Protein AF-A0A2E5XEP8-F1 (afdb_monomer)

Sequence (96 aa):
MGTTIREYGISESAARGHRFADAPQDLLNNGDILSLTQPDTIADIHRRFLDAGSDIIETNTFSATTLSQAEFFIEDPREQGGRKDPEFFQKILQNT

Solvent-accessible surface area (backbone atoms only — not comparable to full-atom values): 5961 Å² total; per-residue (Å²): 110,77,72,64,55,60,76,69,66,73,45,54,70,53,39,27,27,83,90,40,64,83,50,88,45,82,42,59,84,48,68,40,53,27,64,77,43,37,43,67,60,51,52,48,54,52,47,54,45,43,75,72,67,46,92,73,84,80,77,74,47,91,55,72,42,76,75,57,45,35,74,41,76,43,88,61,47,55,84,79,74,51,63,90,45,73,67,56,55,50,50,59,69,66,74,112

Secondary structure (DSSP, 8-state):
-HHHHHHT---HHHHHTTTTTT-SS--TT-GGGHHHH-HHHHHHHHHHHHHTT-S----S-TT-SHHHHHHHHS--GGGGT----HHHHHHHHH--

Radius of gyration: 15.66 Å; Cα contacts (8 Å, |Δi|>4): 80; chains: 1; bounding box: 34×26×41 Å

Nearest PDB structures (foldseek):
  4ccz-assembly1_A  TM=9.520E-01  e=2.891E-04  Homo sapiens

Structure (mmCIF, N/CA/C/O backbone):
data_AF-A0A2E5XEP8-F1
#
_entry.id   AF-A0A2E5XEP8-F1
#
loop_
_atom_site.group_PDB
_atom_site.id
_atom_site.type_symbol
_atom_site.label_atom_id
_atom_site.label_alt_id
_atom_site.label_comp_id
_atom_site.label_asym_id
_atom_site.label_entity_id
_atom_site.label_seq_id
_atom_site.pdbx_PDB_ins_code
_atom_site.Cartn_x
_atom_site.Cartn_y
_atom_site.Cartn_z
_atom_site.occupancy
_atom_site.B_iso_or_equiv
_atom_site.auth_seq_id
_atom_site.auth_comp_id
_atom_site.auth_asym_id
_atom_site.auth_atom_id
_atom_site.pdbx_PDB_model_num
ATOM 1 N N . MET A 1 1 ? 1.172 3.311 10.628 1.00 82.88 1 MET A N 1
ATOM 2 C CA . MET A 1 1 ? 0.745 2.216 9.726 1.00 82.88 1 MET A CA 1
ATOM 3 C C . MET A 1 1 ? 1.829 1.157 9.508 1.00 82.88 1 MET A C 1
ATOM 5 O O . MET A 1 1 ? 1.622 0.024 9.913 1.00 82.88 1 MET A O 1
ATOM 9 N N . GLY A 1 2 ? 2.982 1.494 8.909 1.00 83.19 2 GLY A N 1
ATOM 10 C CA . GLY A 1 2 ? 3.956 0.497 8.426 1.00 83.19 2 GLY A CA 1
ATOM 11 C C . GLY A 1 2 ? 4.533 -0.476 9.468 1.00 83.19 2 GLY A C 1
ATOM 12 O O . GLY A 1 2 ? 4.707 -1.650 9.163 1.00 83.19 2 GLY A O 1
ATOM 13 N N . THR A 1 3 ? 4.794 -0.035 10.702 1.00 88.56 3 THR A N 1
ATOM 14 C CA . THR A 1 3 ? 5.237 -0.930 11.790 1.00 88.56 3 THR A CA 1
ATOM 15 C C . THR A 1 3 ? 4.145 -1.920 12.186 1.00 88.56 3 THR A C 1
ATOM 17 O O . THR A 1 3 ? 4.411 -3.111 12.283 1.00 88.56 3 THR A O 1
ATOM 20 N N . THR A 1 4 ? 2.908 -1.441 12.323 1.00 91.81 4 THR A N 1
ATOM 21 C CA . THR A 1 4 ? 1.737 -2.254 12.670 1.00 91.81 4 THR A CA 1
ATOM 22 C C . THR A 1 4 ? 1.413 -3.287 11.590 1.00 91.81 4 THR A C 1
ATOM 24 O O . THR A 1 4 ? 1.072 -4.411 11.925 1.00 91.81 4 THR A O 1
ATOM 27 N N . ILE A 1 5 ? 1.580 -2.959 10.299 1.00 93.88 5 ILE A N 1
ATOM 28 C CA . ILE A 1 5 ? 1.387 -3.918 9.191 1.00 93.88 5 ILE A CA 1
ATOM 29 C C . ILE A 1 5 ? 2.278 -5.159 9.365 1.00 93.88 5 ILE A C 1
ATOM 31 O O . ILE A 1 5 ? 1.825 -6.278 9.127 1.00 93.88 5 ILE A O 1
ATOM 35 N N . ARG A 1 6 ? 3.526 -4.991 9.827 1.00 92.12 6 ARG A N 1
ATOM 36 C CA . ARG A 1 6 ? 4.466 -6.113 10.007 1.00 92.12 6 ARG A CA 1
ATOM 37 C C . ARG A 1 6 ? 4.017 -7.107 11.078 1.00 92.12 6 ARG A C 1
ATOM 39 O O . ARG A 1 6 ? 4.370 -8.278 10.989 1.00 92.12 6 ARG A O 1
ATOM 46 N N . GLU A 1 7 ? 3.222 -6.667 12.053 1.00 95.38 7 GLU A N 1
ATOM 47 C CA . GLU A 1 7 ? 2.690 -7.531 13.116 1.00 95.38 7 GLU A CA 1
ATOM 48 C C . GLU A 1 7 ? 1.697 -8.576 12.581 1.00 95.38 7 GLU A C 1
ATOM 50 O O . GLU A 1 7 ? 1.539 -9.627 13.194 1.00 95.38 7 GLU A O 1
ATOM 55 N N . TYR A 1 8 ? 1.068 -8.331 11.424 1.00 95.56 8 TYR A N 1
ATOM 56 C CA . TYR A 1 8 ? 0.109 -9.262 10.814 1.00 95.56 8 TYR A CA 1
ATOM 57 C C . TYR A 1 8 ? 0.769 -10.436 10.086 1.00 95.56 8 TYR A C 1
ATOM 59 O O . TYR A 1 8 ? 0.066 -11.349 9.663 1.00 95.56 8 TYR A O 1
ATOM 67 N N . GLY A 1 9 ? 2.098 -10.426 9.915 1.00 95.75 9 GLY A N 1
ATOM 68 C CA . GLY A 1 9 ? 2.822 -11.538 9.293 1.00 95.75 9 GLY A CA 1
ATOM 69 C C . GLY A 1 9 ? 2.333 -11.880 7.881 1.00 95.75 9 GLY A C 1
ATOM 70 O O . GLY A 1 9 ? 2.304 -13.052 7.511 1.00 95.75 9 GLY A O 1
ATOM 71 N N . ILE A 1 10 ? 1.913 -10.868 7.113 1.00 96.69 10 ILE A N 1
ATOM 72 C CA . ILE A 1 10 ? 1.403 -11.036 5.747 1.00 96.69 10 ILE A CA 1
ATOM 73 C C . ILE A 1 10 ? 2.480 -11.7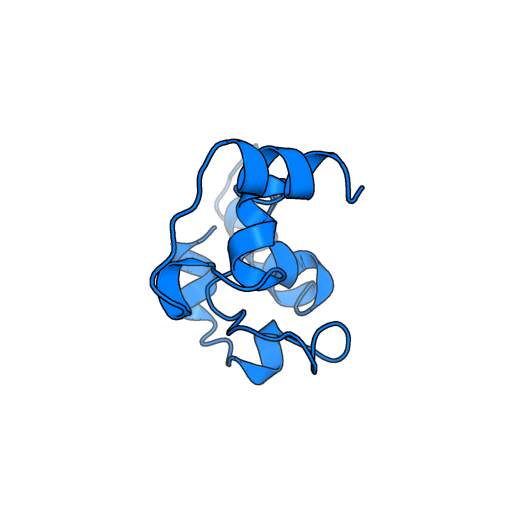28 4.903 1.00 96.69 10 ILE A C 1
ATOM 75 O O . ILE A 1 10 ? 3.640 -11.324 4.910 1.00 96.69 10 ILE A O 1
ATOM 79 N N . SER A 1 11 ? 2.107 -12.792 4.193 1.00 97.38 11 SER A N 1
ATOM 80 C CA . SER A 1 11 ? 3.005 -13.470 3.256 1.00 97.38 11 SER A CA 1
ATOM 81 C C . SER A 1 11 ? 3.056 -12.738 1.915 1.00 97.38 11 SER A C 1
ATOM 83 O O . SER A 1 11 ? 2.125 -12.025 1.551 1.00 97.38 11 SER A O 1
ATOM 85 N N . GLU A 1 12 ? 4.098 -12.985 1.120 1.00 97.38 12 GLU A N 1
ATOM 86 C CA . GLU A 1 12 ? 4.196 -12.473 -0.257 1.00 97.38 12 GLU A CA 1
ATOM 87 C C . GLU A 1 12 ? 2.959 -12.834 -1.102 1.00 97.38 12 GLU A C 1
ATOM 89 O O . GLU A 1 12 ? 2.369 -11.980 -1.762 1.00 97.38 12 GLU A O 1
ATOM 94 N N . SER A 1 13 ? 2.495 -14.086 -1.022 1.00 97.38 13 SER A N 1
ATOM 95 C CA . SER A 1 13 ? 1.299 -14.535 -1.745 1.00 97.38 13 SER A CA 1
ATOM 96 C C . SER A 1 13 ? 0.028 -13.797 -1.311 1.00 97.38 13 SER A C 1
ATOM 98 O O . SER A 1 13 ? -0.813 -13.466 -2.146 1.00 97.38 13 SER A O 1
ATOM 100 N N . ALA A 1 14 ? -0.105 -13.506 -0.015 1.00 97.12 14 ALA A N 1
ATOM 101 C CA . ALA A 1 14 ? -1.223 -12.746 0.527 1.00 97.12 14 ALA A CA 1
ATOM 102 C C . ALA A 1 14 ? -1.145 -11.260 0.138 1.00 97.12 14 ALA A C 1
ATOM 104 O O . ALA A 1 14 ? -2.178 -10.668 -0.178 1.00 97.12 14 ALA A O 1
ATOM 105 N N . ALA A 1 15 ? 0.058 -10.676 0.117 1.00 97.25 15 ALA A N 1
ATOM 106 C CA . ALA A 1 15 ? 0.289 -9.299 -0.311 1.00 97.25 15 ALA A CA 1
ATOM 107 C C . ALA A 1 15 ? -0.073 -9.097 -1.789 1.00 97.25 15 ALA A C 1
ATOM 109 O O . ALA A 1 15 ? -0.767 -8.134 -2.114 1.00 97.25 15 ALA A O 1
ATOM 110 N N . ARG A 1 16 ? 0.309 -10.034 -2.670 1.00 97.50 16 ARG A N 1
ATOM 111 C CA . ARG A 1 16 ? -0.082 -10.041 -4.094 1.00 97.50 16 ARG A CA 1
ATOM 112 C C . ARG A 1 16 ? -1.589 -10.189 -4.292 1.00 97.50 16 ARG A C 1
ATOM 114 O O . ARG A 1 16 ? -2.176 -9.553 -5.173 1.00 97.50 16 ARG A O 1
ATOM 121 N N . GLY A 1 17 ? -2.217 -11.050 -3.488 1.00 96.62 17 GLY A N 1
ATOM 122 C CA . GLY A 1 17 ? -3.600 -11.468 -3.690 1.00 96.62 17 GLY A CA 1
ATOM 123 C C . GLY A 1 17 ? -3.830 -12.037 -5.097 1.00 96.62 17 GLY A C 1
ATOM 124 O O . GLY A 1 17 ? -2.896 -12.380 -5.820 1.00 96.62 17 GLY A O 1
ATOM 125 N N . HIS A 1 18 ? -5.092 -12.120 -5.520 1.00 96.62 18 HIS A N 1
ATOM 126 C CA . HIS A 1 18 ? -5.404 -12.554 -6.886 1.00 96.62 18 HIS A CA 1
ATOM 127 C C . HIS A 1 18 ? -5.044 -11.487 -7.932 1.00 96.62 18 HIS A C 1
ATOM 129 O O . HIS A 1 18 ? -4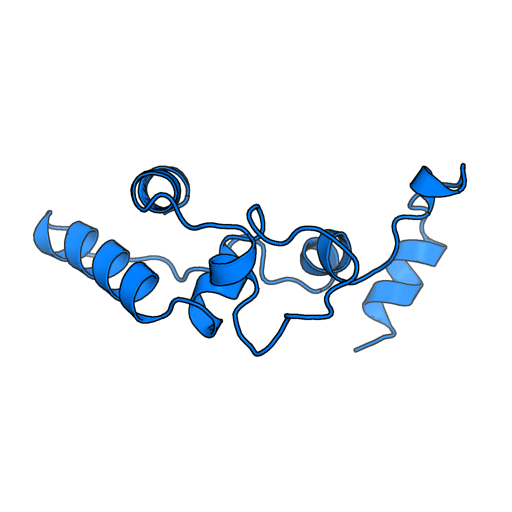.592 -11.808 -9.025 1.00 96.62 18 HIS A O 1
ATOM 135 N N . ARG A 1 19 ? -5.221 -10.207 -7.581 1.00 96.25 19 ARG A N 1
ATOM 136 C CA . ARG A 1 19 ? -5.093 -9.075 -8.509 1.00 96.25 19 ARG A CA 1
ATOM 137 C C . ARG A 1 19 ? -3.676 -8.887 -9.057 1.00 96.25 19 ARG A C 1
ATOM 139 O O . ARG A 1 19 ? -3.539 -8.419 -10.181 1.00 96.25 19 ARG A O 1
ATOM 146 N N . PHE A 1 20 ? -2.653 -9.225 -8.274 1.00 96.56 20 PHE A N 1
ATOM 147 C CA . PHE A 1 20 ? -1.249 -9.021 -8.636 1.00 96.56 20 PHE A CA 1
ATOM 148 C C . PHE A 1 20 ? -0.437 -10.322 -8.578 1.00 96.56 20 PHE A C 1
ATOM 150 O O . PHE A 1 20 ? 0.770 -10.290 -8.340 1.00 96.56 20 PHE A O 1
ATOM 157 N N . ALA A 1 21 ? -1.092 -11.471 -8.781 1.00 95.62 21 ALA A N 1
ATOM 158 C CA . ALA A 1 21 ? -0.440 -12.781 -8.743 1.00 95.62 21 ALA A CA 1
ATOM 159 C C . ALA A 1 21 ? 0.780 -12.842 -9.682 1.00 95.62 21 ALA A C 1
ATOM 161 O O . ALA A 1 21 ? 1.848 -13.288 -9.267 1.00 95.62 21 ALA A O 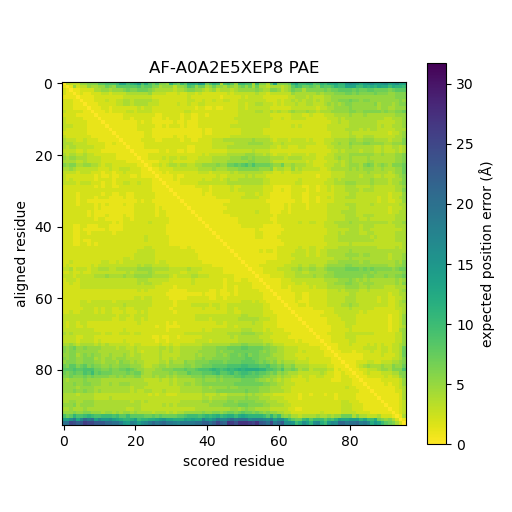1
ATOM 162 N N . ASP A 1 22 ? 0.642 -12.279 -10.885 1.00 94.12 22 ASP A N 1
ATOM 163 C CA . ASP A 1 22 ? 1.659 -12.291 -11.943 1.00 94.12 22 ASP A CA 1
ATOM 164 C C . ASP A 1 22 ? 2.610 -11.078 -11.909 1.00 94.12 22 ASP A C 1
ATOM 166 O O . ASP A 1 22 ? 3.291 -10.796 -12.896 1.00 94.12 22 ASP A O 1
ATOM 170 N N . ALA A 1 23 ? 2.646 -10.309 -10.812 1.00 92.00 23 ALA A N 1
ATOM 171 C CA . ALA A 1 23 ? 3.540 -9.155 -10.729 1.00 92.00 23 ALA A CA 1
ATOM 172 C C . ALA A 1 23 ? 5.018 -9.578 -10.866 1.00 92.00 23 ALA A C 1
ATOM 174 O O . ALA A 1 23 ? 5.422 -10.593 -10.291 1.00 92.00 23 ALA A O 1
ATOM 175 N N . PRO A 1 24 ? 5.844 -8.811 -11.597 1.00 88.06 24 PRO A N 1
ATOM 176 C CA . PRO A 1 24 ? 7.207 -9.226 -11.928 1.00 88.06 24 PRO A CA 1
ATOM 177 C C . PRO A 1 24 ? 8.161 -9.206 -10.726 1.00 88.06 24 PRO A C 1
ATOM 179 O O . PRO A 1 24 ? 9.159 -9.917 -10.734 1.00 88.06 24 PRO A O 1
ATOM 182 N N . GLN A 1 25 ? 7.857 -8.402 -9.706 1.00 90.56 25 GLN A N 1
ATOM 183 C CA . GLN A 1 25 ? 8.687 -8.179 -8.520 1.00 90.56 25 GLN A CA 1
ATOM 184 C C . GLN A 1 25 ? 7.919 -8.546 -7.249 1.00 90.56 25 GLN A C 1
ATOM 186 O O . GLN A 1 25 ? 6.690 -8.656 -7.277 1.00 90.56 25 GLN A O 1
ATOM 191 N N . ASP A 1 26 ? 8.635 -8.738 -6.140 1.00 94.00 26 ASP A N 1
ATOM 192 C CA . ASP A 1 26 ? 8.035 -8.991 -4.826 1.00 94.00 26 ASP A CA 1
ATOM 193 C C . ASP A 1 26 ? 7.267 -7.770 -4.308 1.00 94.00 26 ASP A C 1
ATOM 195 O O . ASP A 1 26 ? 7.759 -6.640 -4.332 1.00 94.00 26 ASP A O 1
ATOM 199 N N . LEU A 1 27 ? 6.053 -8.002 -3.810 1.00 95.94 27 LEU A N 1
ATOM 200 C CA . LEU A 1 27 ? 5.118 -6.957 -3.398 1.00 95.94 27 LEU A CA 1
ATOM 201 C C . LEU A 1 27 ? 4.937 -6.853 -1.883 1.00 95.94 27 LEU A C 1
ATOM 203 O O . LEU A 1 27 ? 4.273 -5.925 -1.426 1.00 95.94 27 LEU A O 1
ATOM 207 N N . LEU A 1 28 ? 5.533 -7.740 -1.082 1.00 94.62 28 LEU A N 1
ATOM 208 C CA . LEU A 1 28 ? 5.390 -7.725 0.378 1.00 94.62 28 LEU A CA 1
ATOM 209 C C . LEU A 1 28 ? 5.803 -6.388 1.010 1.00 94.62 28 LEU A C 1
ATOM 211 O O . LEU A 1 28 ? 5.244 -5.980 2.026 1.00 94.62 28 LEU A O 1
ATOM 215 N N . ASN A 1 29 ? 6.762 -5.686 0.403 1.00 92.94 29 ASN A N 1
ATOM 216 C CA . ASN A 1 29 ? 7.215 -4.379 0.882 1.00 92.94 29 ASN A CA 1
ATOM 217 C C . ASN A 1 29 ? 6.391 -3.195 0.340 1.00 92.94 29 ASN A C 1
ATOM 219 O O . ASN A 1 29 ? 6.642 -2.058 0.739 1.00 92.94 29 ASN A O 1
ATOM 223 N N . ASN A 1 30 ? 5.396 -3.435 -0.517 1.00 96.31 30 ASN A N 1
ATOM 224 C CA . ASN A 1 30 ? 4.471 -2.417 -1.007 1.00 96.31 30 ASN A CA 1
ATOM 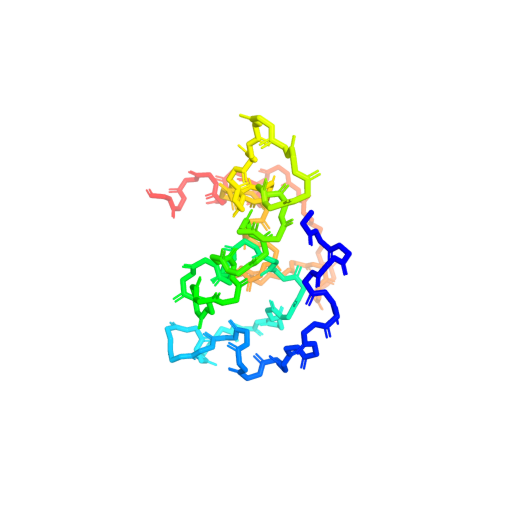225 C C . ASN A 1 30 ? 3.229 -2.359 -0.102 1.00 96.31 30 ASN A C 1
ATOM 227 O O . ASN A 1 30 ? 2.214 -3.006 -0.349 1.00 96.31 30 ASN A O 1
ATOM 231 N N . GLY A 1 31 ? 3.309 -1.595 0.989 1.00 96.44 31 GLY A N 1
ATOM 232 C CA . GLY A 1 31 ? 2.210 -1.502 1.957 1.00 96.44 31 GLY A CA 1
ATOM 233 C C . GLY A 1 31 ? 0.921 -0.912 1.374 1.00 96.44 31 GLY A C 1
ATOM 234 O O . GLY A 1 31 ? -0.172 -1.276 1.805 1.00 96.44 31 GLY A O 1
ATOM 235 N N . ASP A 1 32 ? 1.028 -0.037 0.375 1.00 97.12 32 ASP A N 1
ATOM 236 C CA . ASP A 1 32 ? -0.098 0.697 -0.205 1.00 97.12 32 ASP A CA 1
ATOM 237 C C . ASP A 1 32 ? -1.101 -0.234 -0.911 1.00 97.12 32 ASP A C 1
ATOM 239 O O . ASP A 1 32 ? -2.319 -0.055 -0.784 1.00 97.12 32 ASP A O 1
ATOM 243 N N . ILE A 1 33 ? -0.617 -1.288 -1.587 1.00 97.19 33 ILE A N 1
ATOM 244 C CA . ILE A 1 33 ? -1.483 -2.245 -2.301 1.00 97.19 33 ILE A CA 1
ATOM 245 C C . ILE A 1 33 ? -2.325 -3.114 -1.366 1.00 97.19 33 ILE A C 1
ATOM 247 O O . ILE A 1 33 ? -3.325 -3.682 -1.805 1.00 97.19 33 ILE A O 1
ATOM 251 N N . LEU A 1 34 ? -1.978 -3.190 -0.077 1.00 97.81 34 LEU A N 1
ATOM 252 C CA . LEU A 1 34 ? -2.745 -3.954 0.908 1.00 97.81 34 LEU A CA 1
ATOM 253 C C . LEU A 1 34 ? -4.149 -3.383 1.103 1.00 97.81 34 LEU A C 1
ATOM 255 O O . LEU A 1 34 ? -5.060 -4.116 1.464 1.00 97.81 34 LEU A O 1
ATOM 259 N N . SER A 1 35 ? -4.372 -2.114 0.759 1.00 97.69 35 SER A N 1
ATOM 260 C CA . SER A 1 35 ? -5.721 -1.540 0.688 1.00 97.69 35 SER A CA 1
ATOM 261 C C . SER A 1 35 ? -6.614 -2.247 -0.346 1.00 97.69 35 SER A C 1
ATOM 263 O O . SER A 1 35 ? -7.835 -2.168 -0.262 1.00 97.69 35 SER A O 1
ATOM 265 N N . LEU A 1 36 ? -6.014 -2.924 -1.333 1.00 97.69 36 LEU A N 1
ATOM 266 C CA . LEU A 1 36 ? -6.695 -3.666 -2.397 1.00 97.69 36 LEU A CA 1
ATOM 267 C C . LEU A 1 36 ? -6.687 -5.178 -2.155 1.00 97.69 36 LEU A C 1
ATOM 269 O O . LEU A 1 36 ? -7.651 -5.851 -2.512 1.00 97.69 36 LEU A O 1
ATOM 273 N N . THR A 1 37 ? -5.598 -5.718 -1.606 1.00 97.88 37 THR A N 1
ATOM 274 C CA . THR A 1 37 ? -5.399 -7.171 -1.464 1.00 97.88 37 THR A CA 1
ATOM 275 C C . THR A 1 37 ? -5.706 -7.696 -0.065 1.00 97.88 37 THR A C 1
ATOM 277 O O . THR A 1 37 ? -6.051 -8.867 0.069 1.00 97.88 37 THR A O 1
ATOM 280 N N . GLN A 1 38 ? -5.629 -6.840 0.958 1.00 97.81 38 GLN A N 1
ATOM 281 C CA . GLN A 1 38 ? -5.893 -7.136 2.372 1.00 97.81 38 GLN A CA 1
ATOM 282 C C . GLN A 1 38 ? -6.724 -6.011 3.036 1.00 97.81 38 GLN A C 1
ATOM 284 O O . GLN A 1 38 ? -6.308 -5.442 4.053 1.00 97.81 38 GLN A O 1
ATOM 289 N N . PRO A 1 39 ? -7.895 -5.640 2.474 1.00 97.69 39 PRO A N 1
ATOM 290 C CA . PRO A 1 39 ? -8.662 -4.482 2.940 1.00 97.69 39 PRO A CA 1
ATOM 291 C C . PRO A 1 39 ? -9.087 -4.598 4.411 1.00 97.69 39 PRO A C 1
ATOM 293 O O . PRO A 1 39 ? -9.056 -3.602 5.133 1.00 97.69 39 PRO A O 1
ATOM 296 N N . ASP A 1 40 ? -9.412 -5.807 4.877 1.00 97.75 40 ASP A N 1
ATOM 297 C CA . ASP A 1 40 ? -9.810 -6.049 6.267 1.00 97.75 40 ASP A CA 1
ATOM 298 C C . ASP A 1 40 ? -8.661 -5.783 7.248 1.00 97.75 40 ASP A C 1
ATOM 300 O O . ASP A 1 40 ? -8.875 -5.186 8.302 1.00 97.75 40 ASP A O 1
ATOM 304 N N . THR A 1 41 ? -7.426 -6.147 6.887 1.00 97.31 41 THR A N 1
ATOM 305 C CA . THR A 1 41 ? -6.236 -5.856 7.699 1.00 97.31 41 THR A CA 1
ATOM 306 C C . THR A 1 41 ? -5.995 -4.355 7.820 1.00 97.31 41 THR A C 1
ATOM 308 O O . THR A 1 41 ? -5.748 -3.856 8.917 1.00 97.31 41 THR A O 1
ATOM 311 N N . ILE A 1 42 ? -6.099 -3.609 6.716 1.00 98.00 42 ILE A N 1
ATOM 312 C CA . ILE A 1 42 ? -5.937 -2.148 6.741 1.00 98.00 42 ILE A CA 1
ATOM 313 C C . ILE A 1 42 ? -7.063 -1.486 7.547 1.00 98.00 42 ILE A C 1
ATOM 315 O O . ILE A 1 42 ? -6.800 -0.594 8.357 1.00 98.00 42 ILE A O 1
ATOM 319 N N . ALA A 1 43 ? -8.303 -1.959 7.399 1.00 98.06 43 ALA A N 1
ATOM 320 C CA . ALA A 1 43 ? -9.436 -1.476 8.182 1.00 98.06 43 ALA A CA 1
ATOM 321 C C . ALA A 1 43 ? -9.262 -1.737 9.687 1.00 98.06 43 ALA A C 1
ATOM 323 O O . ALA A 1 43 ? -9.576 -0.864 10.498 1.00 98.06 43 ALA A O 1
ATOM 324 N N . ASP A 1 44 ? -8.743 -2.906 10.070 1.00 98.06 44 ASP A N 1
ATOM 325 C CA . ASP A 1 44 ? -8.453 -3.218 11.470 1.00 98.06 44 ASP A CA 1
ATOM 326 C C . ASP A 1 44 ? -7.359 -2.313 12.047 1.00 98.06 44 ASP A C 1
ATOM 328 O O . ASP A 1 44 ? -7.521 -1.765 13.135 1.00 98.06 44 ASP A O 1
ATOM 332 N N . ILE A 1 45 ? -6.286 -2.057 11.290 1.00 97.50 45 ILE A N 1
ATOM 333 C CA . ILE A 1 45 ? -5.233 -1.120 11.706 1.00 97.50 45 ILE A CA 1
ATOM 334 C C . ILE A 1 45 ? -5.819 0.268 11.971 1.00 97.50 45 ILE A C 1
ATOM 336 O O . ILE A 1 45 ? -5.566 0.834 13.034 1.00 97.50 45 ILE A O 1
ATOM 340 N N . HIS A 1 46 ? -6.623 0.811 11.051 1.00 98.12 46 HIS A N 1
ATOM 341 C CA . HIS A 1 46 ? -7.283 2.100 11.272 1.00 98.12 46 HIS A CA 1
ATOM 342 C C . HIS A 1 46 ? -8.175 2.082 12.513 1.00 98.12 46 HIS A C 1
ATOM 344 O O . HIS A 1 46 ? -8.101 3.005 13.323 1.00 98.12 46 HIS A O 1
ATOM 350 N N . ARG A 1 47 ? -8.964 1.018 12.701 1.00 97.75 47 ARG A N 1
ATOM 351 C CA . ARG A 1 47 ? -9.822 0.859 13.879 1.00 97.75 47 ARG A CA 1
ATOM 352 C C . ARG A 1 47 ? -9.015 0.854 15.174 1.00 97.75 47 ARG A C 1
ATOM 354 O O . ARG A 1 47 ? -9.361 1.597 16.079 1.00 97.75 47 ARG A O 1
ATOM 361 N N . ARG A 1 48 ? -7.895 0.130 15.238 1.00 96.38 48 ARG A N 1
ATOM 362 C CA . ARG A 1 48 ? -7.007 0.111 16.416 1.00 96.38 48 ARG A CA 1
ATOM 363 C C . ARG A 1 48 ? -6.475 1.502 16.774 1.00 96.38 48 ARG A C 1
ATOM 365 O O . ARG A 1 48 ? -6.361 1.814 17.956 1.00 96.38 48 ARG A O 1
ATOM 372 N N . PHE A 1 49 ? -6.160 2.344 15.786 1.00 96.88 49 PHE A N 1
ATOM 373 C CA . PHE A 1 49 ? -5.753 3.731 16.046 1.00 96.88 49 PHE A CA 1
ATOM 374 C C . PHE A 1 49 ? -6.914 4.595 16.554 1.00 96.88 49 PHE A C 1
ATOM 376 O O . PHE A 1 49 ? -6.717 5.374 17.489 1.00 96.88 49 PHE A O 1
ATOM 383 N N . LEU A 1 50 ? -8.113 4.447 15.983 1.00 97.81 50 LEU A N 1
ATOM 384 C CA . LEU A 1 50 ? -9.316 5.150 16.443 1.00 97.81 50 LEU A CA 1
ATOM 385 C C . LEU A 1 50 ? -9.702 4.733 17.872 1.00 97.81 50 LEU A C 1
ATOM 387 O O . LEU A 1 50 ? -9.933 5.592 18.716 1.00 97.81 50 LEU A O 1
ATOM 391 N N . ASP A 1 51 ? -9.684 3.433 18.171 1.00 98.06 51 ASP A N 1
ATOM 392 C CA . ASP A 1 51 ? -9.994 2.883 19.497 1.00 98.06 51 ASP A CA 1
ATOM 393 C C . ASP A 1 51 ? -8.977 3.331 20.562 1.00 98.06 51 ASP A C 1
ATOM 395 O O . ASP A 1 51 ? -9.322 3.486 21.733 1.00 98.06 51 ASP A O 1
ATOM 399 N N . ALA A 1 52 ? -7.728 3.591 20.160 1.00 97.56 52 ALA A N 1
ATOM 400 C CA . ALA A 1 52 ? -6.701 4.181 21.018 1.00 97.56 52 ALA A CA 1
ATOM 401 C C . ALA A 1 52 ? -6.884 5.696 21.255 1.00 97.56 52 ALA A C 1
ATOM 403 O O . ALA A 1 52 ? -6.095 6.294 21.989 1.00 97.56 52 ALA A O 1
ATOM 404 N N . GLY A 1 53 ? -7.908 6.315 20.656 1.00 98.12 53 GLY A N 1
ATOM 405 C CA . GLY A 1 53 ? -8.252 7.726 20.831 1.00 98.12 53 GLY A CA 1
ATOM 406 C C . GLY A 1 53 ? -7.690 8.664 19.762 1.00 98.12 53 GLY A C 1
ATOM 407 O O . GLY A 1 53 ? -7.586 9.858 20.018 1.00 98.12 53 GLY A O 1
ATOM 408 N N . SER A 1 54 ? -7.296 8.161 18.586 1.00 97.94 54 SER A N 1
ATOM 409 C CA . SER A 1 54 ? -6.877 9.044 17.486 1.00 97.94 54 SER A CA 1
ATOM 410 C C . SER A 1 54 ? -8.083 9.781 16.896 1.00 97.94 54 SER A C 1
ATOM 412 O O . SER A 1 54 ? -9.030 9.143 16.445 1.00 97.94 54 SER A O 1
ATOM 414 N N . ASP A 1 55 ? -8.017 11.110 16.817 1.00 97.88 55 ASP A N 1
ATOM 415 C CA . ASP A 1 55 ? -9.045 11.937 16.160 1.00 97.88 55 ASP A CA 1
ATOM 416 C C . ASP A 1 55 ? -8.869 12.019 14.633 1.00 97.88 55 ASP A C 1
ATOM 418 O O . ASP A 1 55 ? -9.786 12.391 13.900 1.00 97.88 55 ASP A O 1
ATOM 422 N N . ILE A 1 56 ? -7.668 11.699 14.145 1.00 97.75 56 ILE A N 1
ATOM 423 C CA . ILE A 1 56 ? -7.284 11.760 12.734 1.00 97.75 56 ILE A CA 1
ATOM 424 C C . ILE A 1 56 ? -6.622 10.440 12.351 1.00 97.75 56 ILE A C 1
ATOM 426 O O . ILE A 1 56 ? -5.809 9.894 13.097 1.00 97.75 56 ILE A O 1
ATOM 430 N N . ILE A 1 57 ? -6.947 9.957 11.156 1.00 96.56 57 ILE A N 1
ATOM 431 C CA . ILE A 1 57 ? -6.270 8.837 10.509 1.00 96.56 57 ILE A CA 1
ATOM 432 C C . ILE A 1 57 ? -5.787 9.263 9.124 1.00 96.56 57 ILE A C 1
ATOM 434 O O . ILE A 1 57 ? -6.420 10.073 8.449 1.00 96.56 57 ILE A O 1
ATOM 438 N N . GLU A 1 58 ? -4.662 8.702 8.703 1.00 96.94 58 GLU A N 1
ATOM 439 C CA . GLU A 1 58 ? -4.114 8.889 7.361 1.00 96.94 58 GLU A CA 1
ATOM 440 C C . GLU A 1 58 ? -4.553 7.741 6.457 1.00 96.94 58 GLU A C 1
ATOM 442 O O . GLU A 1 58 ? -4.702 6.607 6.909 1.00 96.94 58 GLU A O 1
ATOM 447 N N . THR A 1 59 ? -4.722 8.009 5.167 1.00 97.81 59 THR A N 1
ATOM 448 C CA . THR A 1 59 ? -4.926 6.962 4.165 1.00 97.81 59 THR A CA 1
ATOM 449 C C . THR A 1 59 ? -3.675 6.087 4.023 1.00 97.81 59 THR A C 1
ATOM 451 O O . THR A 1 59 ? -2.548 6.542 4.222 1.00 97.81 59 THR A O 1
ATOM 454 N N . ASN A 1 60 ? -3.845 4.819 3.636 1.00 97.69 60 ASN A N 1
ATOM 455 C CA . ASN A 1 60 ? -2.727 3.917 3.332 1.00 97.69 60 ASN A CA 1
ATOM 456 C C . ASN A 1 60 ? -2.151 4.181 1.935 1.00 97.69 60 ASN A C 1
ATOM 458 O O . ASN A 1 60 ? -2.315 3.377 1.020 1.00 97.69 60 ASN A O 1
ATOM 462 N N . THR A 1 61 ? -1.567 5.369 1.768 1.00 97.19 61 THR A N 1
ATOM 463 C CA . THR A 1 61 ? -1.196 5.925 0.457 1.00 97.19 61 THR A CA 1
ATOM 464 C C . THR A 1 61 ? 0.133 6.687 0.473 1.00 97.19 61 THR A C 1
ATOM 466 O O . THR A 1 61 ? 0.326 7.592 -0.337 1.00 97.19 61 THR A O 1
ATOM 469 N N . PHE A 1 62 ? 1.042 6.390 1.406 1.00 95.81 62 PHE A N 1
ATOM 470 C CA . PHE A 1 62 ? 2.327 7.095 1.501 1.00 95.81 62 PHE A CA 1
ATOM 471 C C . PHE A 1 62 ? 3.158 6.973 0.210 1.00 95.81 62 PHE A C 1
ATOM 473 O O . PHE A 1 62 ? 3.814 7.933 -0.188 1.00 95.81 62 PHE A O 1
ATOM 480 N N . S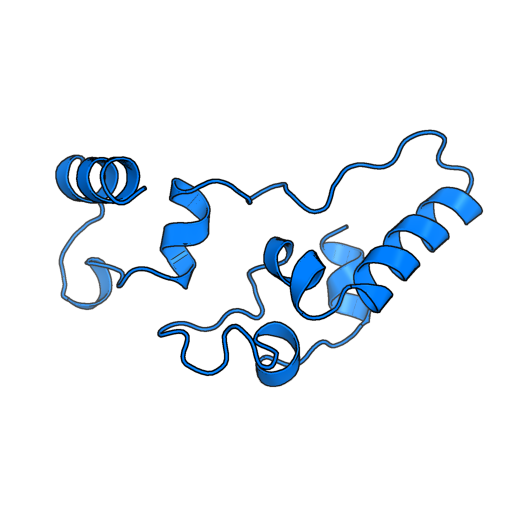ER A 1 63 ? 3.110 5.816 -0.461 1.00 95.44 63 SER A N 1
ATOM 481 C CA . SER A 1 63 ? 3.839 5.538 -1.704 1.00 95.44 63 SER A CA 1
ATOM 482 C C . SER A 1 63 ? 2.915 5.299 -2.907 1.00 95.44 63 SER A C 1
ATOM 484 O O . SER A 1 63 ? 3.347 4.812 -3.954 1.00 95.44 63 SER A O 1
ATOM 486 N N . ALA A 1 64 ? 1.640 5.681 -2.805 1.00 95.75 64 ALA A N 1
ATOM 487 C CA . ALA A 1 64 ? 0.642 5.548 -3.868 1.00 95.75 64 ALA A CA 1
ATOM 488 C C . ALA A 1 64 ? 0.811 6.609 -4.978 1.00 95.75 64 ALA A C 1
ATOM 490 O O . ALA A 1 64 ? -0.120 7.332 -5.329 1.00 95.75 64 ALA A O 1
ATOM 491 N N . THR A 1 65 ? 2.017 6.709 -5.536 1.00 95.44 65 THR A N 1
ATOM 492 C CA . THR A 1 65 ? 2.353 7.557 -6.686 1.00 95.44 65 THR A CA 1
ATOM 493 C C . THR A 1 65 ? 2.881 6.698 -7.828 1.00 95.44 65 THR A C 1
ATOM 495 O O . THR A 1 65 ? 3.481 5.650 -7.588 1.00 95.44 65 THR A O 1
ATOM 498 N N . THR A 1 66 ? 2.722 7.144 -9.076 1.00 94.50 66 THR A N 1
ATOM 499 C CA . THR A 1 66 ? 3.208 6.398 -10.250 1.00 94.50 66 THR A CA 1
ATOM 500 C C . THR A 1 66 ? 4.707 6.092 -10.161 1.00 94.50 66 THR A C 1
ATOM 502 O O . THR A 1 66 ? 5.134 4.990 -10.490 1.00 94.50 66 THR A O 1
ATOM 505 N N . LEU A 1 67 ? 5.510 7.039 -9.661 1.00 94.06 67 LEU A N 1
ATOM 506 C CA . LEU A 1 67 ? 6.961 6.875 -9.534 1.00 94.06 67 LEU A CA 1
ATOM 507 C C . LEU A 1 67 ? 7.347 5.831 -8.483 1.00 94.06 67 LEU A C 1
ATOM 509 O O . LEU A 1 67 ? 8.199 4.991 -8.751 1.00 94.06 67 LEU A O 1
ATOM 513 N N . SER A 1 68 ? 6.723 5.864 -7.304 1.00 94.94 68 SER A N 1
ATOM 514 C CA . SER A 1 68 ? 7.001 4.886 -6.247 1.00 94.94 68 SER A CA 1
ATOM 515 C C . SER A 1 68 ? 6.497 3.493 -6.619 1.00 94.94 68 SER A C 1
ATOM 517 O O . SER A 1 68 ? 7.199 2.508 -6.418 1.00 94.94 68 SER A O 1
ATOM 519 N N . GLN A 1 69 ? 5.310 3.397 -7.222 1.00 95.19 69 GLN A N 1
ATOM 520 C CA . GLN A 1 69 ? 4.746 2.112 -7.638 1.00 95.19 69 GLN A CA 1
ATOM 521 C C . GLN A 1 69 ? 5.540 1.469 -8.788 1.00 95.19 69 GLN A C 1
ATOM 523 O O . GLN A 1 69 ? 5.558 0.245 -8.910 1.00 95.19 69 GLN A O 1
ATOM 528 N N . ALA A 1 70 ? 6.265 2.257 -9.590 1.00 93.81 70 ALA A N 1
ATOM 529 C CA . ALA A 1 70 ? 7.131 1.722 -10.636 1.00 93.81 70 ALA A CA 1
ATOM 530 C C . ALA A 1 70 ? 8.253 0.818 -10.099 1.00 93.81 70 ALA 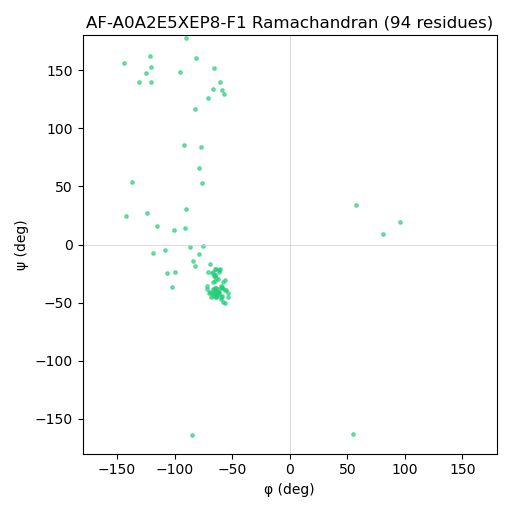A C 1
ATOM 532 O O . ALA A 1 70 ? 8.712 -0.042 -10.838 1.00 93.81 70 ALA A O 1
ATOM 533 N N . GLU A 1 71 ? 8.662 0.945 -8.831 1.00 91.56 71 GLU A N 1
ATOM 534 C CA . GLU A 1 71 ? 9.649 0.028 -8.235 1.00 91.56 71 GLU A CA 1
ATOM 535 C C . GLU A 1 71 ? 9.145 -1.416 -8.121 1.00 91.56 71 GLU A C 1
ATOM 537 O O . GLU A 1 71 ? 9.949 -2.338 -8.043 1.00 91.56 71 GLU A O 1
ATOM 542 N N . PHE A 1 72 ? 7.825 -1.610 -8.133 1.00 93.19 72 PHE A N 1
ATOM 543 C CA . PHE A 1 72 ? 7.182 -2.910 -7.959 1.00 93.19 72 PHE A CA 1
ATOM 544 C C . PHE A 1 72 ? 6.589 -3.474 -9.255 1.00 93.19 72 PHE A C 1
ATOM 546 O O . PHE A 1 72 ? 6.403 -4.682 -9.389 1.00 93.19 72 PHE A O 1
ATOM 553 N N . PHE A 1 73 ? 6.254 -2.604 -10.211 1.00 92.88 73 PHE A N 1
ATOM 554 C CA . PHE A 1 73 ? 5.515 -2.992 -11.417 1.00 92.88 73 PHE A CA 1
ATOM 555 C C . PHE A 1 73 ? 6.272 -2.752 -12.723 1.00 92.88 73 PHE A C 1
ATOM 557 O O . PHE A 1 73 ? 5.802 -3.179 -13.775 1.00 92.88 73 PHE A O 1
ATOM 564 N N . ILE A 1 74 ? 7.429 -2.092 -12.674 1.00 91.56 74 ILE A N 1
ATOM 565 C CA . ILE A 1 74 ? 8.292 -1.860 -13.831 1.00 91.56 74 ILE A CA 1
ATOM 566 C C . ILE A 1 74 ? 9.652 -2.496 -13.550 1.00 91.56 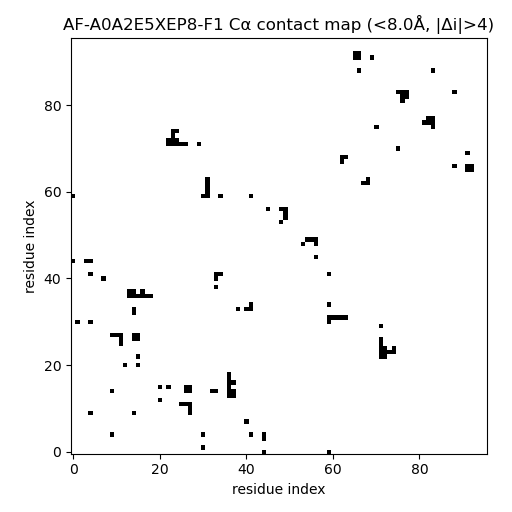74 ILE A C 1
ATOM 568 O O . ILE A 1 74 ? 10.167 -2.421 -12.439 1.00 91.56 74 ILE A O 1
ATOM 572 N N . GLU A 1 75 ? 10.234 -3.124 -14.569 1.00 90.44 75 GLU A N 1
ATOM 573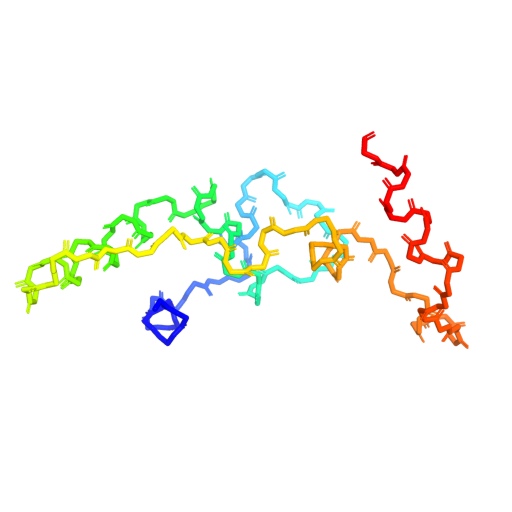 C CA . GLU A 1 75 ? 11.570 -3.710 -14.482 1.00 90.44 75 GLU A CA 1
ATOM 574 C C . GLU A 1 75 ? 12.619 -2.649 -14.117 1.00 90.44 75 GLU A C 1
ATOM 576 O O . GLU A 1 75 ? 12.649 -1.555 -14.695 1.00 90.44 75 GLU A O 1
ATOM 581 N N . ASP A 1 76 ? 13.482 -2.966 -13.151 1.00 91.12 76 ASP A N 1
ATOM 582 C CA . ASP A 1 76 ? 14.519 -2.047 -12.710 1.00 91.12 76 ASP A CA 1
ATOM 583 C C . ASP A 1 76 ? 15.726 -2.124 -13.658 1.00 91.12 76 ASP A C 1
ATOM 585 O O . ASP A 1 76 ? 16.404 -3.153 -13.714 1.00 91.12 76 ASP A O 1
ATOM 589 N N . PRO A 1 77 ? 16.080 -1.039 -14.372 1.00 92.25 77 PRO A N 1
ATOM 590 C CA . PRO A 1 77 ? 17.184 -1.065 -15.328 1.00 92.25 77 PRO A CA 1
ATOM 591 C C . PRO A 1 77 ? 18.528 -1.421 -14.678 1.00 92.25 77 PRO A C 1
ATOM 593 O O . PRO A 1 77 ? 19.445 -1.855 -15.374 1.00 92.25 77 PRO A O 1
ATOM 596 N N . ARG A 1 78 ? 18.673 -1.257 -13.355 1.00 93.25 78 ARG A N 1
ATOM 597 C CA . ARG A 1 78 ? 19.889 -1.630 -12.618 1.00 93.25 78 ARG A CA 1
ATOM 598 C C . ARG A 1 78 ? 20.139 -3.137 -12.624 1.00 93.25 78 ARG A C 1
ATOM 600 O O . ARG A 1 78 ? 21.299 -3.536 -12.571 1.00 93.25 78 ARG A O 1
ATOM 607 N N . GLU A 1 79 ? 19.098 -3.961 -12.742 1.00 90.38 79 GLU A N 1
ATOM 608 C CA . GLU A 1 79 ? 19.226 -5.423 -12.848 1.00 90.38 79 GLU A CA 1
ATOM 609 C C . GLU A 1 79 ? 19.940 -5.843 -14.141 1.00 90.38 79 GLU A C 1
ATOM 611 O O . GLU A 1 79 ? 20.632 -6.858 -14.175 1.00 90.38 79 GLU A O 1
ATOM 616 N N . GLN A 1 80 ? 19.861 -5.007 -15.180 1.00 91.00 80 GLN A N 1
ATOM 617 C CA . GLN A 1 80 ? 20.541 -5.197 -16.463 1.00 91.00 80 GLN A CA 1
ATOM 618 C C . GLN A 1 80 ? 21.819 -4.341 -16.600 1.00 91.00 80 GLN A C 1
ATOM 620 O O . GLN A 1 80 ? 22.361 -4.191 -17.694 1.00 91.00 80 GLN A O 1
ATOM 625 N N . GLY A 1 81 ? 22.313 -3.748 -15.504 1.00 94.38 81 GLY A N 1
ATOM 626 C CA . GLY A 1 81 ? 23.507 -2.889 -15.502 1.00 94.38 81 GLY A CA 1
ATOM 627 C C . GLY A 1 81 ? 23.273 -1.439 -15.955 1.00 94.38 81 GLY A C 1
ATOM 628 O O . GLY A 1 81 ? 24.232 -0.686 -16.134 1.00 94.38 81 GLY A O 1
ATOM 629 N N . GLY A 1 82 ? 22.016 -1.033 -16.131 1.00 94.81 82 GLY A N 1
ATOM 630 C CA . GLY A 1 82 ? 21.606 0.342 -16.410 1.00 94.81 82 GLY A CA 1
ATOM 631 C C . GLY A 1 82 ? 21.443 1.203 -15.151 1.00 94.81 82 GLY A C 1
ATOM 632 O O . GLY A 1 82 ? 21.919 0.879 -14.062 1.00 94.81 82 GLY A O 1
ATOM 633 N N . ARG A 1 8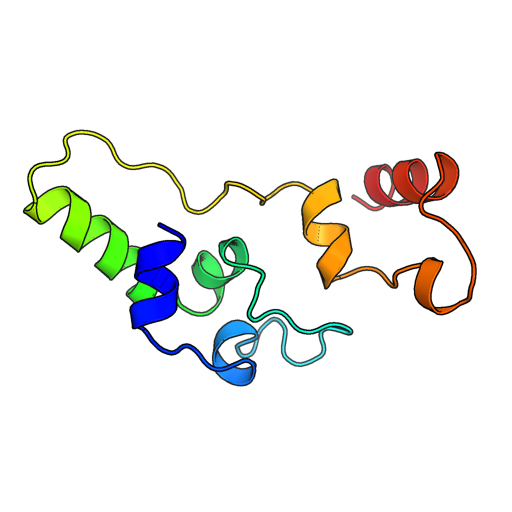3 ? 20.756 2.344 -15.294 1.00 95.25 83 ARG A N 1
ATOM 634 C CA . ARG A 1 83 ? 20.424 3.258 -14.189 1.00 95.25 83 ARG A CA 1
ATOM 635 C C . ARG A 1 83 ? 19.038 3.876 -14.391 1.00 95.25 83 ARG A C 1
ATOM 637 O O . ARG A 1 83 ? 18.585 3.993 -15.522 1.00 95.25 83 ARG A O 1
ATOM 644 N N . LYS A 1 84 ? 18.398 4.316 -13.304 1.00 94.50 84 LYS A N 1
ATOM 645 C CA . LYS A 1 84 ? 17.164 5.119 -13.353 1.00 94.50 84 LYS A CA 1
ATOM 646 C C . LYS A 1 84 ? 17.521 6.566 -13.726 1.00 94.50 84 LYS A C 1
ATOM 648 O O . LYS A 1 84 ? 17.780 7.388 -12.850 1.00 94.50 84 LYS A O 1
ATOM 653 N N . ASP A 1 85 ? 17.661 6.839 -15.016 1.00 95.62 85 ASP A N 1
ATOM 654 C CA . ASP A 1 85 ? 17.978 8.165 -15.559 1.00 95.62 85 ASP A CA 1
ATOM 655 C C . ASP A 1 85 ? 16.702 8.985 -15.867 1.00 95.62 85 ASP A C 1
ATOM 657 O O . ASP A 1 85 ? 15.586 8.505 -15.643 1.00 95.62 85 ASP A O 1
ATOM 661 N N . PRO A 1 86 ? 16.818 10.245 -16.335 1.00 96.44 86 PRO A N 1
ATOM 662 C CA . PRO A 1 86 ? 15.644 11.048 -16.667 1.00 96.44 86 PRO A CA 1
ATOM 663 C C . PRO A 1 86 ? 14.721 10.413 -17.717 1.00 96.44 86 PRO A C 1
ATOM 665 O O . PRO A 1 86 ? 13.510 10.600 -17.626 1.00 96.44 86 PRO A O 1
ATOM 668 N N . GLU A 1 87 ? 15.250 9.649 -18.679 1.00 94.31 87 GLU A N 1
ATOM 669 C CA . GLU A 1 87 ? 14.440 8.980 -19.708 1.00 94.31 87 GLU A CA 1
ATOM 670 C C . GLU A 1 87 ? 13.573 7.872 -19.100 1.00 94.31 87 GLU A C 1
ATOM 672 O O . GLU A 1 87 ? 12.382 7.778 -19.408 1.00 94.31 87 GLU A O 1
ATOM 677 N N . PHE A 1 88 ? 14.131 7.088 -18.171 1.00 93.81 88 PHE A N 1
ATOM 678 C CA . PHE A 1 88 ? 13.381 6.097 -17.401 1.00 93.81 88 PHE A CA 1
ATOM 679 C C . PHE A 1 88 ? 12.198 6.727 -16.650 1.00 93.81 88 PHE A C 1
ATOM 681 O O . PHE A 1 88 ? 11.062 6.263 -16.773 1.00 93.81 88 PHE A O 1
ATOM 688 N N . PHE A 1 89 ? 12.435 7.813 -15.907 1.00 94.69 89 PHE A N 1
ATOM 689 C CA . PHE A 1 89 ? 11.366 8.485 -15.161 1.00 94.69 89 PHE A CA 1
ATOM 690 C C . PHE A 1 89 ? 10.335 9.138 -16.085 1.00 94.69 89 PHE A C 1
ATOM 692 O O . PHE A 1 89 ? 9.136 9.054 -15.818 1.00 94.69 89 PHE A O 1
ATOM 699 N N . GLN A 1 90 ? 10.774 9.729 -17.199 1.00 94.81 90 GLN A N 1
ATOM 700 C CA . GLN A 1 90 ? 9.872 10.299 -18.196 1.00 94.81 90 GLN A CA 1
ATOM 701 C C . GLN A 1 90 ? 8.949 9.230 -18.792 1.00 94.81 90 GLN A C 1
ATOM 703 O O . GLN A 1 90 ? 7.750 9.472 -18.943 1.00 94.81 90 GLN A O 1
ATOM 708 N N . LYS A 1 91 ? 9.479 8.031 -19.068 1.00 93.19 91 LYS A N 1
ATOM 709 C CA . LYS A 1 91 ? 8.689 6.889 -19.541 1.00 93.19 91 LYS A CA 1
ATOM 710 C C . LYS A 1 91 ? 7.631 6.471 -18.520 1.00 93.19 91 LYS A C 1
ATOM 712 O O . LYS A 1 91 ? 6.498 6.223 -18.916 1.00 93.19 91 LYS A O 1
ATOM 717 N N . ILE A 1 92 ? 7.963 6.430 -17.226 1.00 94.19 92 ILE A N 1
ATOM 718 C CA . ILE A 1 92 ? 6.988 6.115 -16.166 1.00 94.19 92 ILE A CA 1
ATOM 719 C C . ILE A 1 92 ? 5.841 7.130 -16.161 1.00 94.19 92 ILE A C 1
ATOM 721 O O . ILE A 1 92 ? 4.679 6.739 -16.119 1.00 94.19 92 ILE A O 1
ATOM 725 N N . LEU A 1 93 ? 6.155 8.425 -16.234 1.00 92.75 93 LEU A N 1
ATOM 726 C CA . LEU A 1 93 ? 5.145 9.487 -16.198 1.00 92.75 93 LEU A CA 1
ATOM 727 C C . LEU A 1 93 ? 4.225 9.477 -17.430 1.00 92.75 93 LEU A C 1
ATOM 729 O O . LEU A 1 93 ? 3.055 9.830 -17.321 1.00 92.75 93 LEU A O 1
ATOM 733 N N . GLN A 1 94 ? 4.736 9.070 -18.594 1.00 90.25 94 GLN A N 1
ATOM 734 C CA . GLN A 1 94 ? 3.970 9.018 -19.845 1.00 90.25 94 GLN A CA 1
ATOM 735 C C . GLN A 1 94 ? 3.137 7.743 -20.019 1.00 90.25 94 GLN A C 1
ATOM 737 O O . GLN A 1 94 ? 2.274 7.710 -20.890 1.00 90.25 94 GLN A O 1
ATOM 742 N N . ASN A 1 95 ? 3.380 6.705 -19.219 1.00 72.12 95 ASN A N 1
ATOM 743 C CA . ASN A 1 95 ? 2.697 5.412 -19.315 1.00 72.12 95 ASN A CA 1
ATOM 744 C C . ASN A 1 95 ? 1.416 5.350 -18.455 1.00 72.12 95 ASN A C 1
ATOM 746 O O . ASN A 1 95 ? 1.082 4.286 -17.933 1.00 72.12 95 ASN A O 1
ATOM 750 N N . THR A 1 96 ? 0.751 6.499 -18.266 1.00 55.59 96 THR A N 1
ATOM 751 C CA . THR A 1 96 ? -0.478 6.649 -17.465 1.00 55.59 96 THR A CA 1
ATOM 752 C C . THR A 1 96 ? -1.699 6.787 -18.363 1.00 55.59 96 THR A C 1
ATOM 754 O O . THR A 1 96 ? -1.600 7.534 -19.362 1.00 55.59 96 THR A O 1
#

Foldseek 3Di:
DVVLLVVVVQDQCQQCAPVNNPWPAGRPNVQLSCCPRVVVSVVVVQVVCVVVPDPDDDHSCPQVDLQSCCVGRPDACVVVVDHCDPVNVVVSVVVD

Mean predicted aligned error: 3.28 Å

pLDDT: mean 94.41, std 5.49, range [55.59, 98.12]